Protein AF-A0A1V6IQR1-F1 (afdb_monomer)

Sequence (89 aa):
MKLNKKRNINRMDVEILNLLCKNPGKEFTAKEVEKEIGLAYSQTNRFMGILRNHIDQKMPYTKYFSYATKKNPVTHISQFIHKYDESLG

Foldseek 3Di:
DPPPPPPPLPDQDVLLVVVQVVPAPDKDFLVRSCVVRVDDSVSSVVSVVVLQVCVVVVPVVCQQKDKDWDQDPVPRDITIIIHGHPVSD

Radius of gyration: 13.68 Å; Cα contacts (8 Å, |Δi|>4): 107; chains: 1; bounding box: 32×32×40 Å

Mean predicted aligned error: 6.81 Å

Structure (mmCIF, N/CA/C/O backbone):
data_AF-A0A1V6IQR1-F1
#
_entry.id   AF-A0A1V6IQR1-F1
#
loop_
_atom_site.group_PDB
_atom_site.id
_atom_site.type_symbol
_atom_site.label_atom_id
_atom_site.label_alt_id
_atom_site.label_comp_id
_atom_site.label_asym_id
_atom_site.label_entity_id
_atom_site.label_seq_id
_atom_site.pdbx_PDB_ins_code
_atom_site.Cartn_x
_atom_site.Cartn_y
_atom_site.Cartn_z
_atom_site.occupancy
_atom_site.B_iso_or_equiv
_atom_site.auth_seq_id
_atom_site.auth_comp_id
_atom_site.auth_asym_id
_atom_site.auth_atom_id
_atom_site.pdbx_PDB_model_num
ATOM 1 N N . MET A 1 1 ? 16.982 19.265 21.640 1.00 35.09 1 MET A N 1
ATOM 2 C CA . MET A 1 1 ? 17.515 17.992 21.101 1.00 35.09 1 MET A CA 1
ATOM 3 C C . MET A 1 1 ? 16.478 17.369 20.173 1.00 35.09 1 MET A C 1
ATOM 5 O O . MET A 1 1 ? 15.425 16.971 20.650 1.00 35.09 1 MET A O 1
ATOM 9 N N . LYS A 1 2 ? 16.721 17.318 18.856 1.00 41.44 2 LYS A N 1
ATOM 10 C CA . LYS A 1 2 ? 15.874 16.534 17.941 1.00 41.44 2 LYS A CA 1
ATOM 11 C C . LYS A 1 2 ? 16.295 15.071 18.076 1.00 41.44 2 LYS A C 1
ATOM 13 O O . LYS A 1 2 ? 17.397 14.716 17.670 1.00 41.44 2 LYS A O 1
ATOM 18 N N . LEU A 1 3 ? 15.452 14.247 18.698 1.00 41.22 3 LEU A N 1
ATOM 19 C CA . LEU A 1 3 ? 15.642 12.798 18.747 1.00 41.22 3 LEU A CA 1
ATOM 20 C C . LEU A 1 3 ? 15.592 12.262 17.316 1.00 41.22 3 LEU A C 1
ATOM 22 O O . LEU A 1 3 ? 14.521 12.043 16.753 1.00 41.22 3 LEU A O 1
ATOM 26 N N . ASN A 1 4 ? 16.768 12.058 16.727 1.00 45.88 4 ASN A N 1
ATOM 27 C CA . ASN A 1 4 ? 16.921 11.318 15.487 1.00 45.88 4 ASN A CA 1
ATOM 28 C C . ASN A 1 4 ? 16.662 9.842 15.823 1.00 45.88 4 ASN A C 1
ATOM 30 O O . ASN A 1 4 ? 17.585 9.062 16.058 1.00 45.88 4 ASN A O 1
ATOM 34 N N . LYS A 1 5 ? 15.380 9.463 15.938 1.00 46.22 5 LYS A N 1
ATOM 35 C CA . LYS A 1 5 ? 14.979 8.056 15.986 1.00 46.22 5 LYS A CA 1
ATOM 36 C C . LYS A 1 5 ? 15.536 7.432 14.711 1.00 46.22 5 LYS A C 1
ATOM 38 O O . LYS A 1 5 ? 15.016 7.700 13.631 1.00 46.22 5 LYS A O 1
ATOM 43 N N . LYS A 1 6 ? 16.592 6.617 14.826 1.00 43.81 6 LYS A N 1
ATOM 44 C CA . LYS A 1 6 ? 16.994 5.672 13.777 1.00 43.81 6 LYS A CA 1
ATOM 45 C C . LYS A 1 6 ? 15.764 4.810 13.487 1.00 43.81 6 LYS A C 1
ATOM 47 O O . LYS A 1 6 ? 15.482 3.853 14.205 1.00 43.81 6 LYS A O 1
ATOM 52 N N . ARG A 1 7 ? 14.967 5.223 12.500 1.00 52.69 7 ARG A N 1
ATOM 53 C CA . ARG A 1 7 ? 13.780 4.497 12.058 1.00 52.69 7 ARG A CA 1
ATOM 54 C C . ARG A 1 7 ? 14.289 3.212 11.427 1.00 52.69 7 ARG A C 1
ATOM 56 O O . ARG A 1 7 ? 15.044 3.239 10.459 1.00 52.69 7 ARG A O 1
ATOM 63 N N . ASN A 1 8 ? 13.954 2.100 12.069 1.00 48.09 8 ASN A N 1
ATOM 64 C CA . ASN A 1 8 ? 14.352 0.774 11.644 1.00 48.09 8 ASN A CA 1
ATOM 65 C C . ASN A 1 8 ? 13.766 0.537 10.247 1.00 48.09 8 ASN A C 1
ATOM 67 O O . ASN A 1 8 ? 12.552 0.472 10.083 1.00 48.09 8 ASN A O 1
ATOM 71 N N . ILE A 1 9 ? 14.642 0.477 9.248 1.00 52.12 9 ILE A N 1
ATOM 72 C CA . ILE A 1 9 ? 14.317 0.500 7.818 1.00 52.12 9 ILE A CA 1
ATOM 73 C C . ILE A 1 9 ? 13.395 -0.666 7.385 1.00 52.12 9 ILE A C 1
ATOM 75 O O . ILE A 1 9 ? 12.749 -0.591 6.342 1.00 52.12 9 ILE A O 1
ATOM 79 N N . ASN A 1 10 ? 13.302 -1.713 8.208 1.00 53.50 10 ASN A N 1
ATOM 80 C CA . ASN A 1 10 ? 12.548 -2.933 7.924 1.00 53.50 10 ASN A CA 1
ATOM 81 C C . ASN A 1 10 ? 11.118 -2.959 8.485 1.00 53.50 10 ASN A C 1
ATOM 83 O O . ASN A 1 10 ? 10.401 -3.924 8.241 1.00 53.50 10 ASN A O 1
ATOM 87 N N . ARG A 1 11 ? 10.685 -1.958 9.260 1.00 62.34 11 ARG A N 1
ATOM 88 C CA . ARG A 1 11 ? 9.320 -1.941 9.812 1.00 62.34 11 ARG A CA 1
ATOM 89 C C . ARG A 1 11 ? 8.405 -1.112 8.922 1.00 62.34 11 ARG A C 1
ATOM 91 O O . ARG A 1 11 ? 8.723 0.041 8.653 1.00 62.34 11 ARG A O 1
ATOM 98 N N . MET A 1 12 ? 7.283 -1.701 8.501 1.00 71.00 12 MET A N 1
ATOM 99 C CA . MET A 1 12 ? 6.188 -0.969 7.862 1.00 71.00 12 MET A CA 1
ATOM 100 C C . MET A 1 12 ? 5.779 0.204 8.751 1.00 71.00 12 MET A C 1
ATOM 102 O O . MET A 1 12 ? 5.670 0.037 9.970 1.00 71.00 12 MET A O 1
ATOM 106 N N . ASP A 1 13 ? 5.551 1.370 8.153 1.00 79.50 13 ASP A N 1
ATOM 107 C CA . ASP A 1 13 ? 5.029 2.494 8.914 1.00 79.50 13 ASP A CA 1
ATOM 108 C C . ASP A 1 13 ? 3.572 2.205 9.298 1.00 79.50 13 ASP A C 1
ATOM 110 O O . ASP A 1 13 ? 2.698 2.038 8.444 1.00 79.50 13 ASP A O 1
ATOM 114 N N . VAL A 1 14 ? 3.326 2.083 10.601 1.00 85.56 14 VAL A N 1
ATOM 115 C CA . VAL A 1 14 ? 2.006 1.755 11.150 1.00 85.56 14 VAL A CA 1
ATOM 116 C C . VAL A 1 14 ? 0.994 2.845 10.797 1.00 85.56 14 VAL A C 1
ATOM 118 O O . VAL A 1 14 ? -0.187 2.546 10.643 1.00 85.56 14 VAL A O 1
ATOM 121 N N . GLU A 1 15 ? 1.437 4.089 10.598 1.00 87.94 15 GLU A N 1
ATOM 122 C CA . GLU A 1 15 ? 0.564 5.1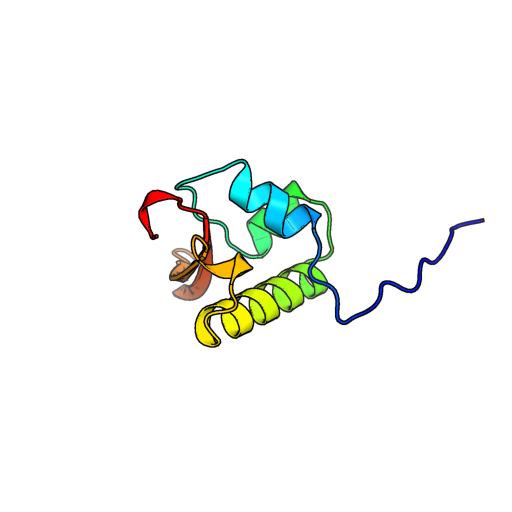86 10.178 1.00 87.94 15 GLU A CA 1
ATOM 123 C C . GLU A 1 15 ? 0.006 4.956 8.766 1.00 87.94 15 GLU A C 1
ATOM 125 O O . GLU A 1 15 ? -1.170 5.235 8.533 1.00 87.94 15 GLU A O 1
ATOM 130 N N . ILE A 1 16 ? 0.791 4.359 7.855 1.00 90.25 16 ILE A N 1
ATOM 131 C CA . ILE A 1 16 ? 0.337 4.006 6.497 1.00 90.25 16 ILE A CA 1
ATOM 132 C C . ILE A 1 16 ? -0.753 2.941 6.560 1.00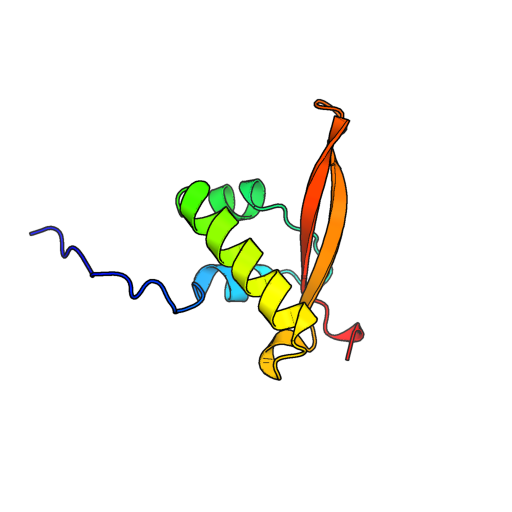 90.25 16 ILE A C 1
ATOM 134 O O . ILE A 1 16 ? -1.804 3.095 5.941 1.00 90.25 16 ILE A O 1
ATOM 138 N N . LEU A 1 17 ? -0.526 1.876 7.334 1.00 91.06 17 LEU A N 1
ATOM 139 C CA . LEU A 1 17 ? -1.523 0.818 7.503 1.00 91.06 17 LEU A CA 1
ATOM 140 C C . LEU A 1 17 ? -2.799 1.365 8.151 1.00 91.06 17 LEU A C 1
ATOM 142 O O . LEU A 1 17 ? -3.892 1.116 7.654 1.00 91.06 17 LEU A O 1
ATOM 146 N N . ASN A 1 18 ? -2.660 2.171 9.206 1.00 91.50 18 ASN A N 1
ATOM 147 C CA . ASN A 1 18 ? -3.791 2.795 9.887 1.00 91.50 18 ASN A CA 1
ATOM 148 C C . ASN A 1 18 ? -4.601 3.707 8.961 1.00 91.50 18 ASN A C 1
ATOM 150 O O . ASN A 1 18 ? -5.825 3.716 9.060 1.00 91.50 18 ASN A O 1
ATOM 154 N N . LEU A 1 19 ? -3.953 4.474 8.077 1.00 92.69 19 LEU A N 1
ATOM 155 C CA . LEU A 1 19 ? -4.654 5.316 7.106 1.00 92.69 19 LEU A CA 1
ATOM 156 C C . LEU A 1 19 ? -5.543 4.472 6.186 1.00 92.69 19 LEU A C 1
ATOM 158 O O . LEU A 1 19 ? -6.717 4.800 6.012 1.00 92.69 19 LEU A O 1
ATOM 162 N N . LEU A 1 20 ? -4.993 3.389 5.629 1.00 93.00 20 LEU A N 1
ATOM 163 C CA . LEU A 1 20 ? -5.731 2.487 4.747 1.00 93.00 20 LEU A CA 1
ATOM 164 C C . LEU A 1 20 ? -6.892 1.816 5.497 1.00 93.00 20 LEU A C 1
ATOM 166 O O . LEU A 1 20 ? -8.026 1.880 5.032 1.00 93.00 20 LEU A O 1
ATOM 170 N N . CYS A 1 21 ? -6.644 1.264 6.690 1.00 91.88 21 CYS A N 1
ATOM 171 C CA . CYS A 1 21 ? -7.681 0.606 7.492 1.00 91.88 21 CYS A CA 1
ATOM 172 C C . CYS A 1 21 ? -8.817 1.552 7.908 1.00 91.88 21 CYS A C 1
ATOM 174 O O . CYS A 1 21 ? -9.971 1.142 7.956 1.00 91.88 21 CYS A O 1
ATOM 176 N N . LYS A 1 22 ? -8.516 2.827 8.194 1.00 92.62 22 LYS A N 1
ATOM 177 C CA . LYS A 1 22 ? -9.532 3.839 8.541 1.00 92.62 22 LYS A CA 1
ATOM 178 C C . LYS A 1 22 ? -10.414 4.247 7.360 1.00 92.62 22 LYS A C 1
ATOM 180 O O . LYS A 1 22 ? -11.432 4.897 7.572 1.00 92.62 22 LYS A O 1
ATOM 185 N N . ASN A 1 23 ? -10.022 3.904 6.135 1.00 90.38 23 ASN A N 1
ATOM 186 C CA . ASN A 1 23 ? -10.719 4.274 4.910 1.00 90.38 23 ASN A CA 1
ATOM 187 C C . ASN A 1 23 ? -11.0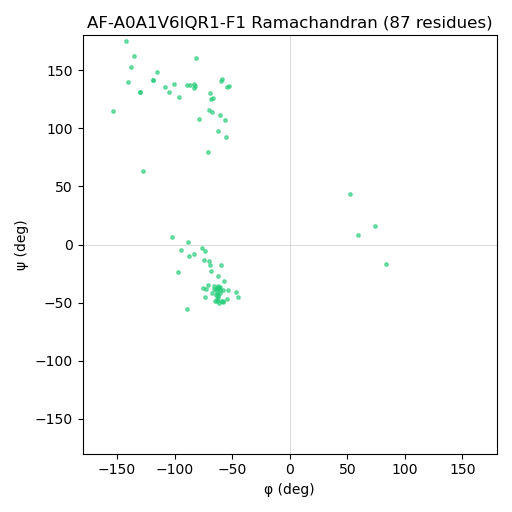03 3.020 4.062 1.00 90.38 23 ASN A C 1
ATOM 189 O O . ASN A 1 23 ? -10.478 2.904 2.948 1.00 90.38 23 ASN A O 1
ATOM 193 N N . PRO A 1 24 ? -11.812 2.070 4.569 1.00 90.88 24 PRO A N 1
ATOM 194 C CA . PRO A 1 24 ? -12.120 0.849 3.839 1.00 90.88 24 PRO A CA 1
ATOM 195 C C . PRO A 1 24 ? -12.799 1.178 2.508 1.00 90.88 24 PRO A C 1
ATOM 197 O O . PRO A 1 24 ? -13.602 2.106 2.407 1.00 90.88 24 PRO A O 1
ATOM 200 N N . GLY A 1 25 ? -12.446 0.442 1.459 1.00 89.00 25 GLY A N 1
ATOM 201 C CA . GLY A 1 25 ? -12.997 0.664 0.124 1.00 89.00 25 GLY A CA 1
ATOM 202 C C . GLY A 1 25 ? -12.302 1.771 -0.682 1.00 89.00 25 GLY A C 1
ATOM 203 O O . GLY A 1 25 ? -12.445 1.806 -1.905 1.00 89.00 25 GLY A O 1
ATOM 204 N N . LYS A 1 26 ? -11.527 2.655 -0.043 1.00 93.31 26 LYS A N 1
ATOM 205 C CA . LYS A 1 26 ? -10.899 3.799 -0.711 1.00 93.31 26 LYS A CA 1
ATOM 206 C C . LYS A 1 26 ? -9.526 3.441 -1.281 1.00 93.31 26 LYS A C 1
ATOM 208 O O . LYS A 1 26 ? -8.713 2.780 -0.638 1.00 93.31 26 LYS A O 1
ATOM 213 N N . GLU A 1 27 ? -9.274 3.913 -2.497 1.00 93.62 27 GLU A N 1
ATOM 214 C CA . GLU A 1 27 ? -7.986 3.788 -3.179 1.00 93.62 27 GLU A CA 1
ATOM 215 C C . GLU A 1 27 ? -7.060 4.940 -2.789 1.00 93.62 27 GLU A C 1
ATOM 217 O O . GLU A 1 27 ? -7.479 6.098 -2.776 1.00 93.62 27 GLU A O 1
ATOM 222 N N . PHE A 1 28 ? -5.792 4.626 -2.531 1.00 93.94 28 PHE A N 1
ATOM 223 C CA . PHE A 1 28 ? -4.759 5.615 -2.252 1.00 93.94 28 PHE A CA 1
ATOM 224 C C . PHE A 1 28 ? -3.519 5.386 -3.106 1.00 93.94 28 PHE A C 1
ATOM 226 O O . PHE A 1 28 ? -2.957 4.294 -3.150 1.00 93.94 28 PHE A O 1
ATOM 233 N N . THR A 1 29 ? -3.036 6.448 -3.734 1.00 93.44 29 THR A N 1
ATOM 234 C CA . THR A 1 29 ? -1.692 6.520 -4.308 1.00 93.44 29 THR A CA 1
ATOM 235 C C . THR A 1 29 ? -0.660 6.850 -3.228 1.00 93.44 29 THR A C 1
ATOM 237 O O . THR A 1 29 ? -0.974 7.436 -2.191 1.00 93.44 29 THR A O 1
ATOM 240 N N . ALA A 1 30 ? 0.621 6.569 -3.493 1.00 91.69 30 ALA A N 1
ATOM 241 C CA . ALA A 1 30 ? 1.707 6.956 -2.584 1.00 91.69 30 ALA A CA 1
ATOM 242 C C . ALA A 1 30 ? 1.741 8.473 -2.298 1.00 91.69 30 ALA A C 1
ATOM 244 O O . ALA A 1 30 ? 2.117 8.883 -1.203 1.00 91.69 30 ALA A O 1
ATOM 245 N N . LYS A 1 31 ? 1.325 9.305 -3.262 1.00 90.62 31 LYS A N 1
ATOM 246 C CA . LYS A 1 31 ? 1.279 10.766 -3.112 1.00 90.62 31 LYS A CA 1
ATOM 247 C C . LYS A 1 31 ? 0.143 11.215 -2.192 1.00 90.62 31 LYS A C 1
ATOM 249 O O . LYS A 1 31 ? 0.314 12.146 -1.412 1.00 90.62 31 LYS A O 1
ATOM 254 N N . GLU A 1 32 ? -1.010 10.558 -2.269 1.00 92.38 32 GLU A N 1
ATOM 255 C CA . GLU A 1 32 ? -2.128 10.831 -1.360 1.00 92.38 32 GLU A CA 1
ATOM 256 C C . GLU A 1 32 ? -1.781 10.408 0.064 1.00 92.38 32 GLU A C 1
ATOM 258 O O . GLU A 1 32 ? -2.000 11.174 0.994 1.00 92.38 32 GLU A O 1
ATOM 263 N N . VAL A 1 33 ? -1.141 9.250 0.237 1.00 91.50 33 VAL A N 1
ATOM 264 C CA . VAL A 1 33 ? -0.684 8.803 1.559 1.00 91.50 33 VAL A CA 1
ATOM 265 C C . VAL A 1 33 ? 0.371 9.735 2.154 1.00 91.50 33 VAL A C 1
ATOM 267 O O . VAL A 1 33 ? 0.288 10.060 3.335 1.00 91.50 33 VAL A O 1
ATOM 270 N N . GLU A 1 34 ? 1.328 10.215 1.352 1.00 91.94 34 GLU A N 1
ATOM 271 C CA . GLU A 1 34 ? 2.269 11.256 1.791 1.00 91.94 34 GLU A CA 1
ATOM 272 C C . GLU A 1 34 ? 1.525 12.488 2.310 1.00 91.94 34 GLU A C 1
ATOM 274 O O . GLU A 1 34 ? 1.862 13.000 3.374 1.00 91.94 34 GLU A O 1
ATOM 279 N N . LYS A 1 35 ? 0.513 12.957 1.573 1.00 91.00 35 LYS A N 1
ATOM 280 C CA . LYS A 1 35 ? -0.229 14.167 1.930 1.00 91.00 35 LYS A CA 1
ATOM 281 C C . LYS A 1 35 ? -0.994 14.009 3.247 1.00 91.00 35 LYS A C 1
ATOM 283 O O . LYS A 1 35 ? -1.043 14.957 4.023 1.00 91.00 35 LYS A O 1
ATOM 288 N N . GLU A 1 36 ? -1.572 12.837 3.486 1.00 89.69 36 GLU A N 1
ATOM 289 C CA . GLU A 1 36 ? -2.360 12.550 4.693 1.00 89.69 36 GLU A CA 1
ATOM 290 C C . GLU A 1 36 ? -1.483 12.335 5.937 1.00 89.69 36 GLU A C 1
ATOM 292 O O . GLU A 1 36 ? -1.846 12.751 7.033 1.00 89.69 36 GLU A O 1
ATOM 297 N N . ILE A 1 37 ? -0.321 11.693 5.784 1.00 86.00 37 ILE A N 1
ATOM 298 C CA . ILE A 1 37 ? 0.533 11.288 6.918 1.00 86.00 37 ILE A CA 1
ATOM 299 C C . ILE A 1 37 ? 1.657 12.299 7.182 1.00 86.00 37 ILE A C 1
ATOM 301 O O . ILE A 1 37 ? 2.192 12.378 8.284 1.00 86.00 37 ILE A O 1
ATOM 305 N N . GLY A 1 38 ? 2.046 13.086 6.178 1.00 83.50 38 GLY A N 1
ATOM 306 C CA . GLY A 1 38 ? 3.192 13.995 6.265 1.00 83.50 38 GLY A CA 1
ATOM 307 C C . GLY A 1 38 ? 4.549 13.280 6.215 1.00 83.50 38 GLY A C 1
ATOM 308 O O . GLY A 1 38 ? 5.575 13.866 6.568 1.00 83.50 38 GLY A O 1
ATOM 309 N N . LEU A 1 39 ? 4.577 12.013 5.786 1.00 83.62 39 LEU A N 1
ATOM 310 C CA . LEU A 1 39 ? 5.804 11.258 5.537 1.00 83.62 39 LEU A CA 1
ATOM 311 C C . LEU A 1 39 ? 6.353 11.593 4.145 1.00 83.62 39 LEU A C 1
ATOM 313 O O . LEU A 1 39 ? 5.603 11.608 3.174 1.00 83.62 39 LEU A O 1
ATOM 317 N N . ALA A 1 40 ? 7.668 11.798 4.030 1.00 88.31 40 ALA A N 1
ATOM 318 C CA . ALA A 1 40 ? 8.308 12.129 2.757 1.00 88.31 40 ALA A CA 1
ATOM 319 C C . ALA A 1 40 ? 7.980 11.104 1.656 1.00 88.31 40 ALA A C 1
ATOM 321 O O . ALA A 1 40 ? 8.113 9.896 1.878 1.00 88.31 40 ALA A O 1
ATOM 322 N N . TYR A 1 41 ? 7.656 11.583 0.448 1.00 88.38 41 TYR A N 1
ATOM 323 C CA . TYR A 1 41 ? 7.255 10.759 -0.697 1.00 88.38 41 TYR A CA 1
ATOM 324 C C . TYR A 1 41 ? 8.126 9.521 -0.919 1.00 88.38 41 TYR A C 1
ATOM 326 O O . TYR A 1 41 ? 7.620 8.424 -1.144 1.00 88.38 41 TYR A O 1
ATOM 334 N N . SER A 1 42 ? 9.452 9.675 -0.847 1.00 89.12 42 SER A N 1
ATOM 335 C CA . SER A 1 42 ? 10.400 8.580 -1.074 1.00 89.12 42 SER A CA 1
ATOM 336 C C . SER A 1 42 ? 10.246 7.450 -0.053 1.00 89.12 42 SER A C 1
ATOM 338 O O . SER A 1 42 ? 10.348 6.277 -0.412 1.00 89.12 42 SER A O 1
ATOM 340 N N . GLN A 1 43 ? 9.957 7.788 1.205 1.00 88.25 43 GLN A N 1
ATOM 341 C CA . GLN A 1 43 ? 9.706 6.823 2.272 1.00 88.25 43 GLN A CA 1
ATOM 342 C C . GLN A 1 43 ? 8.333 6.178 2.101 1.00 88.25 43 GLN A C 1
ATOM 344 O O . GLN A 1 43 ? 8.232 4.954 2.148 1.00 88.25 43 GLN A O 1
ATOM 349 N N . THR A 1 44 ? 7.305 6.972 1.806 1.00 91.25 44 THR A N 1
ATOM 350 C CA . THR A 1 44 ? 5.955 6.467 1.530 1.00 91.25 44 THR A CA 1
ATOM 351 C C . THR A 1 44 ? 5.956 5.486 0.363 1.00 91.25 44 THR A C 1
ATOM 353 O O . THR A 1 44 ? 5.472 4.365 0.487 1.00 91.25 44 THR A O 1
ATOM 356 N N . ASN A 1 45 ? 6.585 5.850 -0.756 1.00 91.75 45 ASN A N 1
ATOM 357 C CA . ASN A 1 45 ? 6.684 4.997 -1.935 1.00 91.75 45 ASN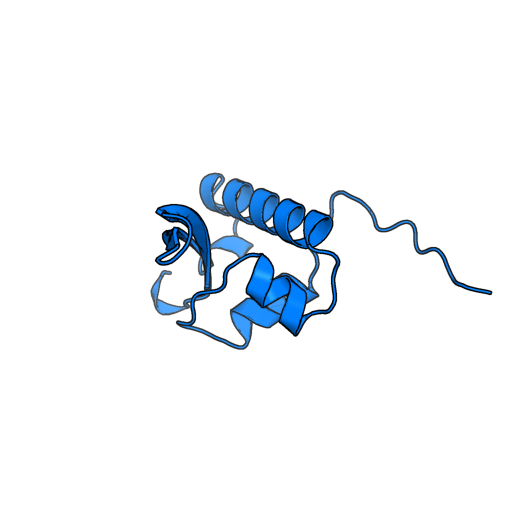 A CA 1
ATOM 358 C C . ASN A 1 45 ? 7.471 3.706 -1.649 1.00 91.75 45 ASN A C 1
ATOM 360 O O . ASN A 1 45 ? 7.099 2.631 -2.119 1.00 91.75 45 ASN A O 1
ATOM 364 N N . ARG A 1 46 ? 8.525 3.786 -0.826 1.00 91.19 46 ARG A N 1
ATOM 365 C CA . ARG A 1 46 ? 9.263 2.606 -0.364 1.00 91.19 46 ARG A CA 1
ATOM 366 C C . ARG A 1 46 ? 8.371 1.662 0.445 1.00 91.19 46 ARG A C 1
ATOM 368 O O . ARG A 1 46 ? 8.350 0.469 0.155 1.00 91.19 46 ARG A O 1
ATOM 375 N N . PHE A 1 47 ? 7.644 2.171 1.438 1.00 91.75 47 PHE A N 1
ATOM 376 C CA . PHE A 1 47 ? 6.766 1.350 2.277 1.00 91.75 47 PHE A CA 1
ATOM 377 C C . PHE A 1 47 ? 5.594 0.765 1.497 1.00 91.75 47 PHE A C 1
ATOM 379 O O . PHE A 1 47 ? 5.282 -0.410 1.658 1.00 91.75 47 PHE A O 1
ATOM 386 N N . MET A 1 48 ? 5.024 1.528 0.569 1.00 92.38 48 MET A N 1
ATOM 387 C CA . MET A 1 48 ? 4.028 1.020 -0.369 1.00 92.38 48 MET A CA 1
ATOM 388 C C . MET A 1 48 ? 4.574 -0.112 -1.244 1.00 92.38 48 MET A C 1
ATOM 390 O O . MET A 1 48 ? 3.858 -1.073 -1.516 1.00 92.38 48 MET A O 1
ATOM 394 N N . GLY A 1 49 ? 5.844 -0.041 -1.654 1.00 93.56 49 GLY A N 1
ATOM 395 C CA . GLY A 1 49 ? 6.528 -1.139 -2.338 1.00 93.56 49 GLY A CA 1
ATOM 396 C C . GLY A 1 49 ? 6.683 -2.386 -1.465 1.00 93.56 49 GLY A C 1
ATOM 397 O O . GLY A 1 49 ? 6.392 -3.485 -1.927 1.00 93.56 49 GLY A O 1
ATOM 398 N N . ILE A 1 50 ? 7.069 -2.217 -0.197 1.00 93.25 50 ILE A N 1
ATOM 399 C CA . ILE A 1 50 ? 7.139 -3.319 0.779 1.00 93.25 50 ILE A CA 1
ATOM 400 C C . ILE A 1 50 ? 5.754 -3.950 0.971 1.00 93.25 50 ILE A C 1
ATOM 402 O O . ILE A 1 50 ? 5.640 -5.171 0.989 1.00 93.25 50 ILE A O 1
ATOM 406 N N . LEU A 1 51 ? 4.697 -3.136 1.057 1.00 93.25 51 LEU A N 1
ATOM 407 C CA . LEU A 1 51 ? 3.332 -3.623 1.235 1.00 93.25 51 LEU A CA 1
ATOM 408 C C . LEU A 1 51 ? 2.899 -4.493 0.053 1.00 93.25 51 LEU A C 1
ATOM 410 O O . LEU A 1 51 ? 2.357 -5.567 0.280 1.00 93.25 51 LEU A O 1
ATOM 414 N N . ARG A 1 52 ? 3.200 -4.082 -1.188 1.00 94.81 52 ARG A N 1
ATOM 415 C CA . ARG A 1 52 ? 2.941 -4.916 -2.378 1.00 94.81 52 ARG A CA 1
ATOM 416 C C . ARG A 1 52 ? 3.648 -6.262 -2.283 1.00 94.81 52 ARG A C 1
ATOM 418 O O . ARG A 1 52 ? 2.989 -7.284 -2.396 1.00 94.81 52 ARG A O 1
ATOM 425 N N . ASN A 1 53 ? 4.944 -6.261 -1.967 1.00 94.50 53 ASN A N 1
ATOM 426 C CA . ASN A 1 53 ? 5.701 -7.503 -1.809 1.00 94.50 53 ASN A CA 1
ATOM 427 C C . ASN A 1 53 ? 5.090 -8.411 -0.730 1.00 94.50 53 ASN A C 1
ATOM 429 O O . ASN A 1 53 ? 5.050 -9.623 -0.897 1.00 94.50 53 ASN A O 1
ATOM 433 N N . HIS A 1 54 ? 4.613 -7.841 0.379 1.00 94.56 54 HIS A N 1
ATOM 434 C CA . HIS A 1 54 ? 3.992 -8.615 1.454 1.00 94.56 54 HIS A CA 1
ATOM 435 C C . HIS A 1 54 ? 2.616 -9.173 1.052 1.00 94.56 54 HIS A C 1
ATOM 437 O O . HIS A 1 54 ? 2.295 -10.293 1.448 1.00 94.56 54 HIS A O 1
ATOM 443 N N . ILE A 1 55 ? 1.842 -8.431 0.246 1.00 93.94 55 ILE A N 1
ATOM 444 C CA . ILE A 1 55 ? 0.593 -8.907 -0.375 1.00 93.94 55 ILE A CA 1
ATOM 445 C C . ILE A 1 55 ? 0.897 -10.065 -1.335 1.00 93.94 55 ILE A C 1
ATOM 447 O O . ILE A 1 55 ? 0.265 -11.114 -1.243 1.00 93.94 55 ILE A O 1
ATOM 451 N N . ASP A 1 56 ? 1.907 -9.921 -2.197 1.00 94.62 56 ASP A N 1
ATOM 452 C CA . ASP A 1 56 ? 2.324 -10.966 -3.144 1.00 94.62 56 ASP A CA 1
ATOM 453 C C . ASP A 1 56 ? 2.798 -12.235 -2.415 1.00 94.62 56 ASP A C 1
ATOM 455 O O . ASP A 1 56 ? 2.503 -13.356 -2.830 1.00 94.62 56 ASP A O 1
ATOM 459 N N . GLN A 1 57 ? 3.484 -12.065 -1.280 1.00 95.06 57 GLN A N 1
ATOM 460 C CA . GLN A 1 57 ? 3.895 -13.149 -0.382 1.00 95.06 57 GLN A CA 1
ATOM 461 C C . GLN A 1 57 ? 2.755 -13.700 0.487 1.00 95.06 5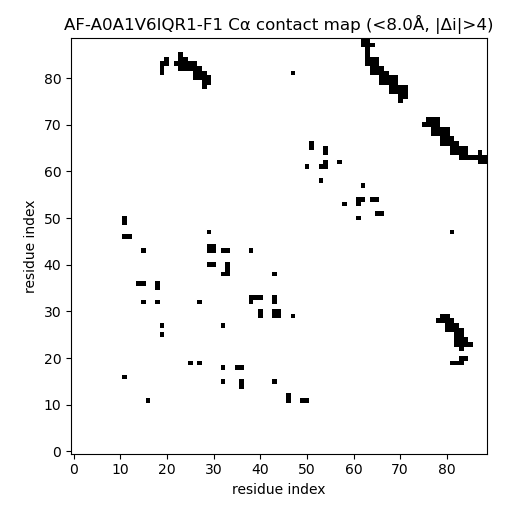7 GLN A C 1
ATOM 463 O O . GLN A 1 57 ? 2.978 -14.642 1.247 1.00 95.06 57 GLN A O 1
ATOM 468 N N . LYS A 1 58 ? 1.547 -13.129 0.395 1.00 92.50 58 LYS A N 1
ATOM 469 C CA . LYS A 1 58 ? 0.367 -13.508 1.183 1.00 92.50 58 LYS A CA 1
ATOM 470 C C 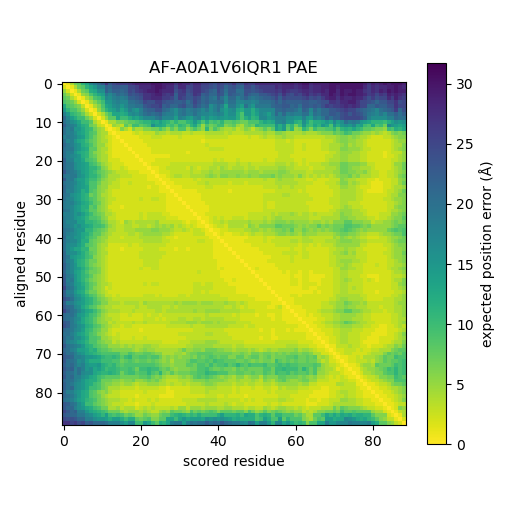. LYS A 1 58 ? 0.646 -13.532 2.688 1.00 92.50 58 LYS A C 1
ATOM 472 O O . LYS A 1 58 ? 0.232 -14.453 3.394 1.00 92.50 58 LYS A O 1
ATOM 477 N N . MET A 1 59 ? 1.359 -12.524 3.198 1.00 91.25 59 MET A N 1
ATOM 478 C CA . MET A 1 59 ? 1.599 -12.417 4.638 1.00 91.25 59 MET A CA 1
ATOM 479 C C . MET A 1 59 ? 0.261 -12.344 5.395 1.00 91.25 59 MET A C 1
ATOM 481 O O . MET A 1 59 ? -0.645 -11.646 4.936 1.00 91.25 59 MET A O 1
ATOM 485 N N . PRO A 1 60 ? 0.122 -12.970 6.580 1.00 90.50 60 PRO A N 1
ATOM 486 C CA . PRO A 1 60 ? -1.175 -13.089 7.257 1.00 90.50 60 PRO A CA 1
ATOM 487 C C . PRO A 1 60 ? -1.912 -11.761 7.473 1.00 90.50 60 PRO A C 1
ATOM 489 O O . PRO A 1 60 ? -3.121 -11.676 7.281 1.00 90.50 60 PRO A O 1
ATOM 492 N N . TYR A 1 61 ? -1.183 -10.695 7.814 1.00 89.50 61 TYR A N 1
ATOM 493 C CA . TYR A 1 61 ? -1.774 -9.379 8.076 1.00 89.50 61 TYR A CA 1
ATOM 494 C C . TYR A 1 61 ? -2.225 -8.642 6.800 1.00 89.50 61 TYR A C 1
ATOM 496 O O . TYR A 1 61 ? -2.940 -7.648 6.884 1.00 89.50 61 TYR A O 1
ATOM 504 N N . THR A 1 62 ? -1.803 -9.109 5.619 1.00 92.75 62 THR A N 1
ATOM 505 C CA . THR A 1 62 ? -2.132 -8.490 4.325 1.00 92.75 62 THR A CA 1
ATOM 506 C C . THR A 1 62 ? -3.431 -9.011 3.715 1.00 92.75 62 THR A C 1
ATOM 508 O O . THR A 1 62 ? -3.799 -8.562 2.638 1.00 92.75 62 THR A O 1
ATOM 511 N N . LYS A 1 63 ? -4.150 -9.908 4.408 1.00 91.88 63 LYS A N 1
ATOM 512 C CA . LYS A 1 63 ? -5.369 -10.580 3.922 1.00 91.88 63 LYS A CA 1
ATOM 513 C C . LYS A 1 63 ? -6.391 -9.633 3.275 1.00 91.88 63 LYS A C 1
ATOM 515 O O . LYS A 1 63 ? -6.973 -9.978 2.257 1.00 91.88 63 LYS A O 1
ATOM 520 N N . TYR A 1 64 ? -6.582 -8.452 3.856 1.00 94.25 64 TYR A N 1
ATOM 521 C CA . TYR A 1 64 ? -7.574 -7.462 3.417 1.00 94.25 64 TYR A CA 1
ATOM 522 C C . TYR A 1 64 ? -6.965 -6.305 2.618 1.00 94.25 64 TYR A C 1
ATOM 524 O O . TYR A 1 64 ? -7.636 -5.321 2.317 1.00 94.25 64 TYR A O 1
ATOM 532 N N . PHE A 1 65 ? -5.675 -6.381 2.298 1.00 93.88 65 PHE A N 1
ATOM 533 C CA . PHE A 1 65 ? -4.986 -5.363 1.522 1.00 93.88 65 PHE A CA 1
ATOM 534 C C . PHE A 1 65 ? -4.842 -5.819 0.077 1.00 93.88 65 PHE A C 1
ATOM 536 O O . PHE A 1 65 ? -4.475 -6.955 -0.210 1.00 93.88 65 PHE A O 1
ATOM 543 N N . SER A 1 66 ? -5.076 -4.896 -0.845 1.00 94.44 66 SER A N 1
ATOM 544 C CA . SER A 1 66 ? -4.864 -5.110 -2.270 1.00 94.44 66 SER A CA 1
ATOM 545 C C . SER A 1 66 ? -4.163 -3.913 -2.891 1.00 94.44 66 SER A C 1
ATOM 547 O O . SER A 1 66 ? -4.119 -2.812 -2.329 1.00 94.44 66 SER A O 1
ATOM 549 N N . TYR A 1 67 ? -3.590 -4.139 -4.067 1.00 95.56 67 TYR A N 1
ATOM 550 C CA . TYR A 1 67 ? -3.057 -3.076 -4.893 1.00 95.56 67 TYR A CA 1
ATOM 551 C C . TYR A 1 67 ? -3.422 -3.308 -6.356 1.00 95.56 67 TYR A C 1
ATOM 553 O O . TYR A 1 67 ? -3.606 -4.440 -6.797 1.00 95.56 67 TYR A O 1
ATOM 561 N N . ALA A 1 68 ? -3.503 -2.221 -7.110 1.00 93.56 68 ALA A N 1
ATOM 562 C CA . ALA A 1 68 ? -3.723 -2.243 -8.547 1.00 93.56 68 ALA A CA 1
ATOM 563 C C . ALA A 1 68 ? -2.905 -1.139 -9.222 1.00 93.56 68 ALA A C 1
ATOM 565 O O . ALA A 1 68 ? -2.241 -0.332 -8.565 1.00 93.56 68 ALA A O 1
ATOM 566 N N . THR A 1 69 ? -2.937 -1.110 -10.551 1.00 93.19 69 THR A N 1
ATOM 567 C CA . THR A 1 69 ? -2.365 -0.021 -11.340 1.00 93.19 69 THR A CA 1
ATOM 568 C C . THR A 1 69 ? -3.476 0.814 -11.964 1.00 93.19 69 THR A C 1
ATOM 570 O O . THR A 1 69 ? -4.449 0.295 -12.504 1.00 93.19 69 THR A O 1
ATOM 573 N N . LYS A 1 70 ? -3.328 2.135 -11.889 1.00 89.62 70 LYS A N 1
ATOM 574 C CA . LYS A 1 70 ? -4.253 3.121 -12.445 1.00 89.62 70 LYS A CA 1
ATOM 575 C C . LYS A 1 70 ? -3.456 4.118 -13.268 1.00 89.62 70 LYS A C 1
ATOM 577 O O . LYS A 1 70 ? -2.429 4.620 -12.812 1.00 89.62 70 LYS A O 1
ATOM 582 N N . LYS A 1 71 ? -3.891 4.403 -14.496 1.00 89.00 71 LYS A N 1
ATOM 583 C CA . LYS A 1 71 ? -3.245 5.438 -15.311 1.00 89.00 71 LYS A CA 1
ATOM 584 C C . LYS A 1 71 ? -3.532 6.809 -14.716 1.00 89.00 71 LYS A C 1
ATOM 586 O O . LYS A 1 71 ? -4.685 7.145 -14.454 1.00 89.00 71 LYS A O 1
ATOM 591 N N . ASN A 1 72 ? -2.484 7.604 -14.537 1.00 83.12 72 ASN A N 1
ATOM 592 C CA . ASN A 1 72 ? -2.647 9.010 -14.222 1.00 83.12 72 ASN A CA 1
ATOM 593 C C . ASN A 1 72 ? -3.245 9.725 -15.449 1.00 83.12 72 ASN A C 1
ATOM 595 O O . ASN A 1 72 ? -2.658 9.629 -16.528 1.00 83.12 72 ASN A O 1
ATOM 599 N N . PRO A 1 73 ? -4.370 10.444 -15.316 1.00 79.88 73 PRO A N 1
ATOM 600 C CA . PRO A 1 73 ? -5.033 11.076 -16.457 1.00 79.88 73 PRO A CA 1
ATOM 601 C C . PRO A 1 73 ? -4.227 12.234 -17.060 1.00 79.88 73 PRO A C 1
ATOM 603 O O . PRO A 1 73 ? -4.418 12.567 -18.222 1.00 79.88 73 PRO A O 1
ATOM 606 N N . VAL A 1 74 ? -3.322 12.847 -16.290 1.00 84.19 74 VAL A N 1
ATOM 607 C CA . VAL A 1 74 ? -2.507 13.984 -16.740 1.00 84.19 74 VAL A CA 1
ATOM 608 C C . VAL A 1 74 ? -1.218 13.487 -17.381 1.00 84.19 74 VAL A C 1
ATOM 610 O O . VAL A 1 74 ? -0.907 13.812 -18.524 1.00 84.19 74 VAL A O 1
ATOM 613 N N . THR A 1 75 ? -0.452 12.676 -16.652 1.00 84.00 75 THR A N 1
ATOM 614 C CA . THR A 1 75 ? 0.878 12.250 -17.110 1.00 84.00 75 THR A CA 1
ATOM 615 C C . THR A 1 75 ? 0.845 10.996 -17.974 1.00 84.00 75 THR A C 1
ATOM 617 O O . THR 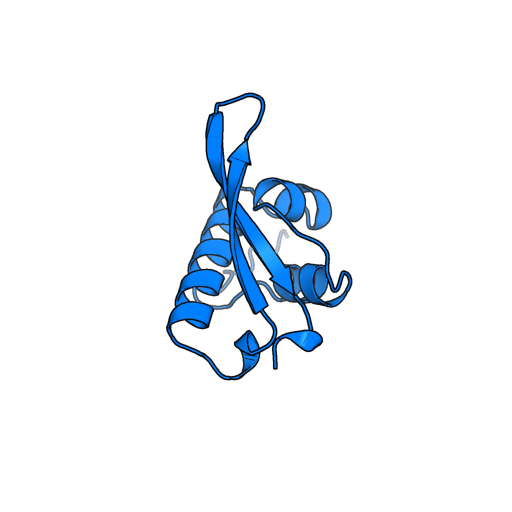A 1 75 ? 1.868 10.645 -18.548 1.00 84.00 75 THR A O 1
ATOM 620 N N . HIS A 1 76 ? -0.296 10.303 -18.062 1.00 85.00 76 HIS A N 1
ATOM 621 C CA . HIS A 1 76 ? -0.460 9.012 -18.745 1.00 85.00 76 HIS A CA 1
ATOM 622 C C . HIS A 1 76 ? 0.435 7.883 -18.202 1.00 85.00 76 HIS A C 1
ATOM 624 O O . HIS A 1 76 ? 0.461 6.782 -18.754 1.00 85.00 76 HIS A O 1
ATOM 630 N N . ILE A 1 77 ? 1.131 8.123 -17.087 1.00 87.31 77 ILE A N 1
ATOM 631 C CA . ILE A 1 77 ? 1.987 7.148 -16.416 1.00 87.31 77 ILE A CA 1
ATOM 632 C C . ILE A 1 77 ? 1.120 6.266 -15.516 1.00 87.31 77 ILE A C 1
ATOM 634 O O . ILE A 1 77 ? 0.275 6.759 -14.765 1.00 87.31 77 ILE A O 1
ATOM 638 N N . SER A 1 78 ? 1.346 4.954 -15.566 1.00 88.56 78 SER A N 1
ATOM 639 C CA . SER A 1 78 ? 0.725 4.004 -14.642 1.00 88.56 78 SER A CA 1
ATOM 640 C C . SER A 1 78 ? 1.238 4.222 -13.220 1.00 88.56 78 SER A C 1
ATOM 642 O O . SER A 1 78 ? 2.441 4.201 -12.968 1.00 88.56 78 SER A O 1
ATOM 644 N N . GLN A 1 79 ? 0.318 4.410 -12.281 1.00 90.25 79 GLN A N 1
ATOM 645 C CA . GLN A 1 79 ? 0.597 4.572 -10.861 1.00 90.25 79 GLN A CA 1
ATOM 646 C C . GLN A 1 79 ? -0.000 3.411 -10.081 1.00 90.25 79 GLN A C 1
ATOM 648 O O . GLN A 1 79 ? -1.032 2.861 -10.457 1.00 90.25 79 GLN A O 1
ATOM 653 N N . PHE A 1 80 ? 0.648 3.045 -8.984 1.00 94.38 80 PHE A N 1
ATOM 654 C CA . PHE A 1 80 ? 0.097 2.054 -8.075 1.00 94.38 80 PHE A CA 1
ATOM 655 C C . PHE A 1 80 ? -0.889 2.707 -7.114 1.00 94.38 80 PHE A C 1
ATOM 657 O O . PHE A 1 80 ? -0.622 3.791 -6.587 1.00 94.38 80 PHE A O 1
ATOM 664 N N . ILE A 1 81 ? -1.994 2.009 -6.895 1.00 94.56 81 ILE A N 1
ATOM 665 C CA . ILE A 1 81 ? -3.017 2.331 -5.910 1.00 94.56 81 ILE A CA 1
ATOM 666 C C . ILE A 1 81 ? -3.120 1.188 -4.907 1.00 94.56 81 ILE A C 1
ATOM 668 O O . ILE A 1 81 ? -3.023 0.021 -5.284 1.00 94.56 81 ILE A O 1
ATOM 672 N N . HIS A 1 82 ? -3.315 1.533 -3.642 1.00 94.75 82 HIS A N 1
ATOM 673 C CA . HIS A 1 82 ? -3.445 0.608 -2.523 1.00 94.75 82 HIS A CA 1
ATOM 674 C C . HIS A 1 82 ? -4.813 0.786 -1.881 1.00 94.75 82 HIS A C 1
ATOM 676 O O . HIS A 1 82 ? -5.306 1.909 -1.764 1.00 94.75 82 HIS A O 1
ATOM 682 N N . LYS A 1 83 ? -5.422 -0.323 -1.472 1.00 94.94 83 LYS A N 1
ATOM 683 C CA . LYS A 1 83 ? -6.768 -0.361 -0.901 1.00 94.94 83 LYS A CA 1
ATOM 684 C C . LYS A 1 83 ? -6.801 -1.353 0.256 1.00 94.94 83 LYS A C 1
ATOM 686 O O . LYS A 1 83 ? -6.208 -2.429 0.168 1.00 94.94 83 LYS A O 1
ATOM 691 N N . TYR A 1 84 ? -7.510 -0.989 1.316 1.00 94.12 84 TYR A N 1
ATOM 692 C CA . TYR A 1 84 ? -7.936 -1.917 2.358 1.00 94.12 84 TYR A CA 1
ATOM 693 C C . TYR A 1 84 ? -9.423 -2.207 2.178 1.00 94.12 84 TYR A C 1
ATOM 695 O O . TYR A 1 84 ? -10.214 -1.281 1.981 1.00 94.12 84 TYR A O 1
ATOM 703 N N . ASP A 1 85 ? -9.800 -3.478 2.203 1.00 91.06 85 ASP A N 1
ATOM 704 C CA . ASP A 1 85 ? -11.185 -3.905 2.068 1.00 91.06 85 ASP A CA 1
ATOM 705 C C . ASP A 1 85 ? -11.404 -5.253 2.761 1.00 91.06 85 ASP A C 1
ATOM 707 O O . ASP A 1 85 ? -10.841 -6.276 2.368 1.00 91.06 85 ASP A O 1
ATOM 711 N N . GLU A 1 86 ? -12.226 -5.248 3.808 1.00 86.06 86 GLU A N 1
ATOM 712 C CA . GLU A 1 86 ? -12.539 -6.447 4.590 1.00 86.06 86 GLU A CA 1
ATOM 713 C C . GLU A 1 86 ? -13.385 -7.449 3.804 1.00 86.06 86 GLU A C 1
ATOM 715 O O . GLU A 1 86 ? -13.388 -8.627 4.146 1.00 86.06 86 GLU A O 1
ATOM 720 N N . SER A 1 87 ? -14.029 -7.028 2.707 1.00 79.44 87 SER A N 1
ATOM 721 C CA . SER A 1 87 ? -14.766 -7.942 1.831 1.00 79.44 87 SER A CA 1
ATOM 722 C C . SER A 1 87 ? -13.858 -8.827 0.966 1.00 79.44 87 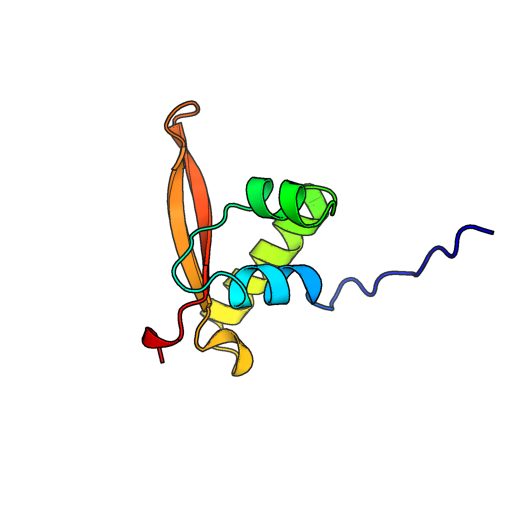SER A C 1
ATOM 724 O O . SER A 1 87 ? -14.365 -9.657 0.214 1.00 79.44 87 SER A O 1
ATOM 726 N N . LEU A 1 88 ? -12.535 -8.616 0.989 1.00 64.44 88 LEU A N 1
ATOM 727 C CA . LEU A 1 88 ? -11.564 -9.392 0.205 1.00 64.44 88 LEU A CA 1
ATOM 728 C C . LEU A 1 88 ? -11.148 -10.715 0.861 1.00 64.44 88 LEU A C 1
ATOM 730 O O . LEU A 1 88 ? -10.424 -11.487 0.230 1.00 64.44 88 LEU A O 1
ATOM 734 N N . GLY A 1 89 ? -11.545 -10.972 2.109 1.00 56.34 89 GLY A N 1
ATOM 735 C CA . GLY A 1 89 ? -11.112 -12.149 2.865 1.00 56.34 89 GLY A CA 1
ATOM 736 C C . GLY A 1 89 ? -12.245 -12.954 3.462 1.00 56.34 89 GLY A C 1
ATOM 737 O O . GLY A 1 89 ? -11.899 -14.039 3.987 1.00 56.34 89 GLY A O 1
#

Nearest PDB structures (foldseek):
  5x11-assembly3_D  TM=6.603E-01  e=1.353E-02  Bacillus spizizenii str. W23
  5x11-assembly4_G  TM=6.091E-01  e=2.422E-02  Bacillus spizizenii str. W23
  5x11-assembly2_E  TM=6.095E-01  e=3.137E-02  Bacillus spizizenii str. W23
  5z7b-assembly1_A  TM=5.296E-01  e=2.826E-01  Corynebacterium glutamicum
  7yz7-assembly1_A  TM=4.311E-01  e=7.951E-01  Danio rerio

Secondary structure (DSSP, 8-state):
--------TTS--HHHHHHHHTSTT-EEEHHHHHHHH---HHHHHHHHHHHHHHHHTT-GGGTTEEEEEEE-TTT--EEEEEEE-GGG-

pLDDT: mean 84.38, std 15.32, range [35.09, 95.56]

Solvent-accessible surface area (backbone atoms only — not comparable to full-atom values): 5303 Å² total; per-residue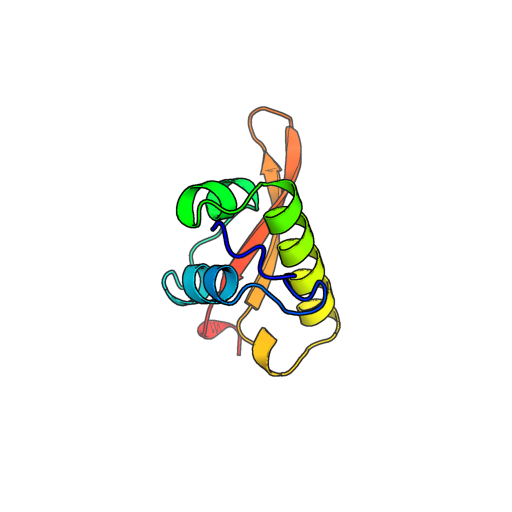 (Å²): 134,86,81,79,71,79,71,63,88,85,59,74,59,64,68,60,53,50,55,35,63,76,36,61,77,43,77,37,38,46,67,56,50,18,68,76,70,70,45,58,54,72,57,34,43,49,44,54,50,51,49,51,53,37,40,77,67,61,39,82,90,32,56,34,47,49,71,51,77,43,67,36,90,84,78,68,46,76,38,61,32,38,33,20,31,79,90,69,105